Protein AF-A0A6A3V5L3-F1 (afdb_monomer_lite)

Secondary structure (DSSP, 8-state):
-----PPPTT-SEEEETTEEEEE---SSS--SPPTTS-SEEE-GGGHHHHHHTSGGGHHHHHHHHHT-HHHHHHHTS----TT--GGG--HHHHHHHHHHHHHHHHTHHHHHHHHS------S--TT-----TTTTHHHHHHHHHHHHHHHHHHHHHHHHHHHHHTT-------

Structure (mmCIF, N/CA/C/O backbone):
data_AF-A0A6A3V5L3-F1
#
_entry.id   AF-A0A6A3V5L3-F1
#
loop_
_atom_site.group_PDB
_atom_site.id
_atom_site.type_symbol
_atom_site.label_atom_id
_atom_site.label_alt_id
_atom_site.label_comp_id
_atom_site.label_asym_id
_atom_site.label_entity_id
_atom_site.label_seq_id
_atom_site.pdbx_PDB_ins_code
_atom_site.Cartn_x
_atom_site.Cartn_y
_atom_site.Cartn_z
_atom_site.occupancy
_atom_site.B_iso_or_equiv
_atom_site.auth_seq_id
_atom_site.auth_comp_id
_atom_site.auth_asym_id
_atom_site.auth_atom_id
_atom_site.pdbx_PDB_model_num
ATOM 1 N N . MET A 1 1 ? -11.658 -12.496 -10.295 1.00 31.16 1 MET A N 1
ATOM 2 C CA . MET A 1 1 ? -11.362 -12.954 -8.923 1.00 31.16 1 MET A CA 1
ATOM 3 C C . MET A 1 1 ? -9.949 -13.520 -8.962 1.00 31.16 1 MET A C 1
ATOM 5 O O . MET A 1 1 ? -9.719 -14.420 -9.756 1.00 31.16 1 MET A O 1
ATOM 9 N N . ALA A 1 2 ? -8.975 -12.911 -8.279 1.00 36.94 2 ALA A N 1
ATOM 10 C CA . ALA A 1 2 ? -7.602 -13.419 -8.297 1.00 36.94 2 ALA A CA 1
ATOM 11 C C . ALA A 1 2 ? -7.539 -14.647 -7.383 1.00 36.94 2 ALA A C 1
ATOM 13 O O . ALA A 1 2 ? -7.829 -14.531 -6.194 1.00 36.94 2 ALA A O 1
ATOM 14 N N . MET A 1 3 ? -7.226 -15.815 -7.943 1.00 34.81 3 MET A N 1
ATOM 15 C CA . MET A 1 3 ? -7.007 -17.029 -7.164 1.00 34.81 3 MET A CA 1
ATOM 16 C C . MET A 1 3 ? -5.727 -16.823 -6.350 1.00 34.81 3 MET A C 1
ATOM 18 O O . MET A 1 3 ? -4.632 -16.702 -6.901 1.00 34.81 3 MET A O 1
ATOM 22 N N . ILE A 1 4 ? -5.873 -16.675 -5.038 1.00 49.72 4 ILE A N 1
ATOM 23 C CA . ILE A 1 4 ? -4.734 -16.702 -4.128 1.00 49.72 4 ILE A CA 1
ATOM 24 C C . ILE A 1 4 ? -4.364 -18.180 -4.025 1.00 49.72 4 ILE A C 1
ATOM 26 O O . ILE A 1 4 ? -5.169 -18.973 -3.554 1.00 49.72 4 ILE A O 1
ATOM 30 N N . GLU A 1 5 ? -3.200 -18.566 -4.546 1.00 53.75 5 GLU A N 1
ATOM 31 C CA . GLU A 1 5 ? -2.620 -19.888 -4.288 1.00 53.75 5 GLU A CA 1
ATOM 32 C C . GLU A 1 5 ? -2.421 -20.012 -2.770 1.00 53.75 5 GLU A C 1
ATOM 34 O O . GLU A 1 5 ? -1.552 -19.339 -2.208 1.00 53.75 5 GLU A O 1
ATOM 39 N N . VAL A 1 6 ? -3.286 -20.788 -2.112 1.00 59.16 6 VAL A N 1
ATOM 40 C CA . VAL A 1 6 ? -3.225 -21.057 -0.672 1.00 59.16 6 VAL A CA 1
ATOM 41 C C . VAL A 1 6 ? -2.472 -22.375 -0.485 1.00 59.16 6 VAL A C 1
ATOM 43 O O . VAL A 1 6 ? -2.816 -23.358 -1.141 1.00 59.16 6 VAL A O 1
ATOM 46 N N . PRO A 1 7 ? -1.433 -22.405 0.352 1.00 65.38 7 PRO A N 1
ATOM 47 C CA . PRO A 1 7 ? -0.681 -23.617 0.631 1.00 65.38 7 PRO A CA 1
ATOM 48 C C . PRO A 1 7 ? -1.437 -24.537 1.575 1.00 65.38 7 PRO A C 1
ATOM 50 O O . PRO A 1 7 ? -2.352 -24.109 2.281 1.00 65.38 7 PRO A O 1
ATOM 53 N N . ASP A 1 8 ? -0.955 -25.767 1.697 1.00 73.06 8 ASP A N 1
ATOM 54 C CA . ASP A 1 8 ? -1.357 -26.597 2.822 1.00 73.06 8 ASP A CA 1
ATOM 55 C C . ASP A 1 8 ? -0.898 -25.973 4.160 1.00 73.06 8 ASP A C 1
ATOM 57 O O . ASP A 1 8 ? 0.165 -25.339 4.212 1.00 73.06 8 ASP A O 1
ATOM 61 N N . PRO A 1 9 ? -1.639 -26.193 5.266 1.00 64.44 9 PRO A N 1
ATOM 62 C CA . PRO A 1 9 ? -1.392 -25.566 6.574 1.00 64.44 9 PRO A CA 1
ATOM 63 C C . PRO A 1 9 ? 0.009 -25.743 7.196 1.00 64.44 9 PRO A C 1
ATOM 65 O O . PRO A 1 9 ? 0.308 -25.094 8.191 1.00 64.44 9 PRO A O 1
ATOM 68 N N . ASN A 1 10 ? 0.883 -26.580 6.625 1.00 73.31 10 ASN A N 1
ATOM 69 C CA . ASN A 1 10 ? 2.204 -26.923 7.173 1.00 73.31 10 ASN A CA 1
ATOM 70 C C . ASN A 1 10 ? 3.384 -26.546 6.256 1.00 73.31 10 ASN A C 1
ATOM 72 O O . ASN A 1 10 ? 4.522 -26.955 6.500 1.00 73.31 10 ASN A O 1
ATOM 76 N N . ILE A 1 11 ? 3.144 -25.803 5.174 1.00 73.00 11 ILE A N 1
ATOM 77 C CA . ILE A 1 11 ? 4.197 -25.478 4.207 1.00 73.00 11 ILE A CA 1
ATOM 78 C C . ILE A 1 11 ? 4.963 -24.233 4.645 1.00 73.00 11 ILE A C 1
ATOM 80 O O . ILE A 1 11 ? 4.533 -23.115 4.417 1.00 73.00 11 ILE A O 1
ATOM 84 N N . LEU A 1 12 ? 6.170 -24.406 5.184 1.00 75.19 12 LEU A N 1
ATOM 85 C CA . LEU A 1 12 ? 7.009 -23.280 5.621 1.00 75.19 12 LEU A CA 1
ATOM 86 C C . LEU A 1 12 ? 7.449 -22.345 4.483 1.00 75.19 12 LEU A C 1
ATOM 88 O O . LEU A 1 12 ? 7.750 -21.178 4.727 1.00 75.19 12 LEU A O 1
ATOM 92 N N . SER A 1 13 ? 7.519 -22.834 3.245 1.00 77.56 13 SER A N 1
ATOM 93 C CA . SER A 1 13 ? 7.820 -22.019 2.065 1.00 77.56 13 SER A CA 1
ATOM 94 C C . SER A 1 13 ? 7.422 -22.724 0.771 1.00 77.56 13 SER A C 1
ATOM 96 O O . SER A 1 13 ? 7.612 -23.934 0.668 1.00 77.56 13 SER A O 1
ATOM 98 N N . TRP A 1 14 ? 6.979 -21.981 -0.244 1.00 78.38 14 TRP A N 1
ATOM 99 C CA . TRP A 1 14 ? 6.801 -22.488 -1.613 1.00 78.38 14 TRP A CA 1
ATOM 100 C C . TRP A 1 14 ? 7.094 -21.411 -2.659 1.00 78.38 14 TRP A C 1
ATOM 102 O O . TRP A 1 14 ? 7.232 -20.228 -2.343 1.00 78.38 14 TRP A O 1
ATOM 112 N N . ARG A 1 15 ? 7.186 -21.807 -3.934 1.00 78.00 15 ARG A N 1
ATOM 113 C CA . ARG A 1 15 ? 7.318 -20.863 -5.051 1.00 78.00 15 ARG A CA 1
ATOM 114 C C . ARG A 1 15 ? 5.946 -20.450 -5.577 1.00 78.00 15 ARG A C 1
ATOM 116 O O . ARG A 1 15 ? 5.313 -21.220 -6.287 1.00 78.00 15 ARG A O 1
ATOM 123 N N . ARG A 1 16 ? 5.520 -19.219 -5.286 1.00 73.44 16 ARG A N 1
ATOM 124 C CA . ARG A 1 16 ? 4.310 -18.609 -5.859 1.00 73.44 16 ARG A CA 1
ATOM 125 C C . ARG A 1 16 ? 4.677 -17.853 -7.127 1.00 73.44 16 ARG A C 1
ATOM 127 O O . ARG A 1 16 ? 5.487 -16.927 -7.076 1.00 73.44 16 ARG A O 1
ATOM 134 N N . HIS A 1 17 ? 4.129 -18.252 -8.275 1.00 72.31 17 HIS A N 1
ATOM 135 C CA . HIS A 1 17 ? 4.540 -17.730 -9.590 1.00 72.31 17 HIS A CA 1
ATOM 136 C C . HIS A 1 17 ? 6.070 -17.678 -9.762 1.00 72.31 17 HIS A C 1
ATOM 138 O O . HIS A 1 17 ? 6.608 -16.672 -10.220 1.00 72.31 17 HIS A O 1
ATOM 144 N N . GLY A 1 18 ? 6.792 -18.711 -9.322 1.00 75.94 18 GLY A N 1
ATOM 145 C CA . GLY A 1 18 ? 8.256 -18.777 -9.400 1.00 75.94 18 GLY A CA 1
ATOM 146 C C . GLY A 1 18 ? 9.027 -17.983 -8.336 1.00 75.94 18 GLY A C 1
ATOM 147 O O . GLY A 1 18 ? 10.245 -18.100 -8.303 1.00 75.94 18 GLY A O 1
ATOM 148 N N . ILE A 1 19 ? 8.362 -17.235 -7.448 1.00 79.56 19 ILE A N 1
ATOM 149 C CA . ILE A 1 19 ? 8.989 -16.484 -6.347 1.00 79.56 19 ILE A CA 1
ATOM 150 C C . ILE A 1 19 ? 8.926 -17.304 -5.066 1.00 79.56 19 ILE A C 1
ATOM 152 O O . ILE A 1 19 ? 7.832 -17.624 -4.594 1.00 79.56 19 ILE A O 1
ATOM 156 N N . LEU A 1 20 ? 10.084 -17.637 -4.491 1.00 81.25 20 LEU A N 1
ATOM 157 C CA . LEU A 1 20 ? 10.113 -18.334 -3.206 1.00 81.25 20 LEU A CA 1
ATOM 158 C C . LEU A 1 20 ? 9.557 -17.414 -2.105 1.00 81.25 20 LEU A C 1
ATOM 160 O O . LEU A 1 20 ? 10.096 -16.348 -1.808 1.00 81.25 20 LEU A O 1
ATOM 164 N N . THR A 1 21 ? 8.438 -17.835 -1.530 1.00 79.38 21 THR A N 1
ATOM 165 C CA . THR A 1 21 ? 7.696 -17.155 -0.470 1.00 79.38 21 THR A CA 1
ATOM 166 C C . THR A 1 21 ? 7.786 -18.018 0.783 1.00 79.38 21 THR A C 1
ATOM 168 O O . THR A 1 21 ? 7.722 -19.242 0.685 1.00 79.38 21 THR A O 1
ATOM 171 N N . GLN A 1 22 ? 7.981 -17.408 1.947 1.00 79.06 22 GLN A N 1
ATOM 172 C CA . GLN A 1 22 ? 8.194 -18.110 3.209 1.00 79.06 22 GLN A CA 1
ATOM 173 C C . GLN A 1 22 ? 7.199 -17.637 4.265 1.00 79.06 22 GLN A C 1
ATOM 175 O O . GLN A 1 22 ? 6.842 -16.458 4.302 1.00 79.06 22 GLN A O 1
ATOM 180 N N . TYR A 1 23 ? 6.763 -18.570 5.109 1.00 74.25 23 TYR A N 1
ATOM 181 C CA . TYR A 1 23 ? 5.935 -18.298 6.275 1.00 74.25 23 TYR A CA 1
ATOM 182 C C . TYR A 1 23 ? 6.673 -17.318 7.188 1.00 74.25 23 TYR A C 1
ATOM 184 O O . TYR A 1 23 ? 7.878 -17.466 7.410 1.00 74.25 23 TYR A O 1
ATOM 192 N N . THR A 1 24 ? 5.980 -16.299 7.695 1.00 65.94 24 THR A N 1
ATOM 193 C CA . THR A 1 24 ? 6.616 -15.188 8.420 1.00 65.94 24 THR A CA 1
ATOM 194 C C . THR A 1 24 ? 6.248 -15.123 9.909 1.00 65.94 24 THR A C 1
ATOM 196 O O . THR A 1 24 ? 5.778 -14.085 10.363 1.00 65.94 24 THR A O 1
ATOM 199 N N . PRO A 1 25 ? 6.540 -16.142 10.734 1.00 61.19 25 PRO A N 1
ATOM 200 C CA . PRO A 1 25 ? 6.777 -15.935 12.149 1.00 61.19 25 PRO A CA 1
ATOM 201 C C . PRO A 1 25 ? 8.283 -15.709 12.319 1.00 61.19 25 PRO A C 1
ATOM 203 O O . PRO A 1 25 ? 9.103 -16.628 12.223 1.00 61.19 25 PRO A O 1
ATOM 206 N N . ARG A 1 26 ? 8.701 -14.460 12.538 1.00 49.88 26 ARG A N 1
ATOM 207 C CA . ARG A 1 26 ? 10.055 -14.239 13.063 1.00 49.88 26 ARG A CA 1
ATOM 208 C C . ARG A 1 26 ? 10.093 -14.827 14.476 1.00 49.88 26 ARG A C 1
ATOM 210 O O . ARG A 1 26 ? 9.187 -14.574 15.256 1.00 49.88 26 ARG A O 1
ATOM 217 N N . LYS A 1 27 ? 11.142 -15.602 14.779 1.00 44.59 27 LYS A N 1
ATOM 218 C CA . LYS A 1 27 ? 11.484 -16.084 16.129 1.00 44.59 27 LYS A CA 1
ATOM 219 C C . LYS A 1 27 ? 11.139 -15.037 17.205 1.00 44.59 27 LYS A C 1
ATOM 221 O O . LYS A 1 27 ? 11.682 -13.935 17.144 1.00 44.59 27 LYS A O 1
ATOM 226 N N . GLY A 1 28 ? 10.329 -15.443 18.183 1.00 44.03 28 GLY A N 1
ATOM 227 C CA . GLY A 1 28 ? 9.947 -14.667 19.367 1.00 44.03 28 GLY A CA 1
ATOM 228 C C . GLY A 1 28 ? 8.441 -14.402 19.419 1.00 44.03 28 GLY A C 1
ATOM 229 O O . GLY A 1 28 ? 7.976 -13.517 18.716 1.00 44.03 28 GLY A O 1
ATOM 230 N N . ASP A 1 29 ? 7.719 -15.206 20.206 1.00 41.72 29 ASP A N 1
ATOM 231 C CA . ASP A 1 29 ? 6.408 -15.015 20.870 1.00 41.72 29 ASP A CA 1
ATOM 232 C C . ASP A 1 29 ? 5.260 -14.241 20.184 1.00 41.72 29 ASP A C 1
ATOM 234 O O . ASP A 1 29 ? 4.265 -13.900 20.822 1.00 41.72 29 ASP A O 1
ATOM 238 N N . HIS A 1 30 ? 5.311 -13.990 18.880 1.00 44.78 30 HIS A N 1
ATOM 239 C CA . HIS A 1 30 ? 4.182 -13.445 18.131 1.00 44.78 30 HIS A CA 1
ATOM 240 C C . HIS A 1 30 ? 3.300 -14.590 17.618 1.00 44.78 30 HIS A C 1
ATOM 242 O O . HIS A 1 30 ? 3.266 -14.876 16.424 1.00 44.78 30 HIS A O 1
ATOM 248 N N . GLU A 1 31 ? 2.606 -15.268 18.536 1.00 41.44 31 GLU A N 1
ATOM 249 C CA . GLU A 1 31 ? 1.668 -16.362 18.219 1.00 41.44 31 GLU A CA 1
ATOM 250 C C . GLU A 1 31 ? 0.384 -15.888 17.520 1.00 41.44 31 GLU A C 1
ATOM 252 O O . GLU A 1 31 ? -0.374 -16.709 17.011 1.00 41.44 31 GLU A O 1
ATOM 257 N N . TYR A 1 32 ? 0.146 -14.575 17.428 1.00 40.91 32 TYR A N 1
ATOM 258 C CA . TYR A 1 32 ? -1.075 -14.042 16.830 1.00 40.91 32 TYR A CA 1
ATOM 259 C C . TYR A 1 32 ? -0.780 -12.986 15.765 1.00 40.91 32 TYR A C 1
ATOM 261 O O . TYR A 1 32 ? -0.187 -11.934 16.012 1.00 40.91 32 TYR A O 1
ATOM 269 N N . GLN A 1 33 ? -1.223 -13.308 14.553 1.00 46.53 33 GLN A N 1
ATOM 270 C CA . GLN A 1 33 ? -1.239 -12.463 13.368 1.00 46.53 33 GLN A CA 1
ATOM 271 C C . GLN A 1 33 ? -2.068 -11.190 13.612 1.00 46.53 33 GLN A C 1
ATOM 273 O O . GLN A 1 33 ? -3.127 -11.232 14.238 1.00 46.53 33 GLN A O 1
ATOM 278 N N . THR A 1 34 ? -1.641 -10.056 13.049 1.00 37.25 34 THR A N 1
ATOM 279 C CA . THR A 1 34 ? -2.537 -8.902 12.869 1.00 37.25 34 THR A CA 1
ATOM 280 C C . THR A 1 34 ? -3.542 -9.242 11.760 1.00 37.25 34 THR A C 1
ATOM 282 O O . THR A 1 34 ? -3.105 -9.465 10.626 1.00 37.25 34 THR A O 1
ATOM 285 N N . PRO A 1 35 ? -4.862 -9.288 12.029 1.00 33.47 35 PRO A N 1
ATOM 286 C CA . PRO A 1 35 ? -5.855 -9.634 11.016 1.00 33.47 35 PRO A CA 1
ATOM 287 C C . PRO A 1 35 ? -5.698 -8.775 9.751 1.00 33.47 35 PRO A C 1
ATOM 289 O O . PRO A 1 35 ? -5.707 -7.547 9.825 1.00 33.47 35 PRO A O 1
ATOM 292 N N . GLY A 1 36 ? -5.544 -9.421 8.588 1.00 38.31 36 GLY A N 1
ATOM 293 C CA . GLY A 1 36 ? -5.458 -8.749 7.282 1.00 38.31 36 GLY A CA 1
ATOM 294 C C . GLY A 1 36 ? -4.071 -8.682 6.626 1.00 38.31 36 GLY A C 1
ATOM 295 O O . GLY A 1 36 ? -3.973 -8.167 5.513 1.00 38.31 36 GLY A O 1
ATOM 296 N N . PHE A 1 37 ? -3.018 -9.225 7.247 1.00 47.53 37 PHE A N 1
ATOM 297 C CA . PHE A 1 37 ? -1.693 -9.381 6.623 1.00 47.53 37 PHE A CA 1
ATOM 298 C C . PHE A 1 37 ? -1.431 -10.855 6.250 1.00 47.53 37 PHE A C 1
ATOM 300 O O . PHE A 1 37 ? -1.669 -11.714 7.082 1.00 47.53 37 PHE A O 1
ATOM 307 N N . PRO A 1 38 ? -0.955 -11.191 5.039 1.00 61.53 38 PRO A N 1
ATOM 308 C CA . PRO A 1 38 ? -0.658 -12.551 4.621 1.00 61.53 38 PRO A CA 1
ATOM 309 C C . PRO A 1 38 ? 0.454 -13.164 5.472 1.00 61.53 38 PRO A C 1
ATOM 311 O O . PRO A 1 38 ? 1.499 -12.560 5.708 1.00 61.53 38 PRO A O 1
ATOM 314 N N . ASP A 1 39 ? 0.231 -14.422 5.822 1.00 66.69 39 ASP A N 1
ATOM 315 C CA . ASP A 1 39 ? 1.114 -15.323 6.566 1.00 66.69 39 ASP A CA 1
ATOM 316 C C . ASP A 1 39 ? 2.485 -15.554 5.906 1.00 66.69 39 ASP A C 1
ATOM 318 O O . ASP A 1 39 ? 3.417 -16.079 6.517 1.00 66.69 39 ASP A O 1
ATOM 322 N N . TYR A 1 40 ? 2.629 -15.149 4.646 1.00 72.94 40 TYR A N 1
ATOM 323 C CA . TYR A 1 40 ? 3.763 -15.452 3.792 1.00 72.94 40 TYR A CA 1
ATOM 324 C C . TYR A 1 40 ? 4.309 -14.187 3.133 1.00 72.94 40 TYR A C 1
ATOM 326 O O . TYR A 1 40 ? 3.560 -13.399 2.553 1.00 72.94 40 TYR A O 1
ATOM 334 N N . SER A 1 41 ? 5.632 -14.025 3.163 1.00 75.25 41 SER A N 1
ATOM 335 C CA . SER A 1 41 ? 6.337 -12.933 2.491 1.00 75.25 41 SER A CA 1
ATOM 336 C C . SER A 1 41 ? 7.399 -13.471 1.524 1.00 75.25 41 SER A C 1
ATOM 338 O O . SER A 1 41 ? 7.989 -14.530 1.770 1.00 75.25 41 SER A O 1
ATOM 340 N N . PRO A 1 42 ? 7.648 -12.796 0.383 1.00 77.81 42 PRO A N 1
ATOM 341 C CA . PRO A 1 42 ? 8.742 -13.166 -0.510 1.00 77.81 42 PRO A CA 1
ATOM 342 C C . PRO A 1 42 ? 10.074 -13.184 0.241 1.00 77.81 42 PRO A C 1
ATOM 344 O O . PRO A 1 42 ? 10.379 -12.244 0.981 1.00 77.81 42 PRO A O 1
ATOM 347 N N . GLN A 1 43 ? 10.895 -14.216 0.029 1.00 80.00 43 GLN A N 1
ATOM 348 C CA . GLN A 1 43 ? 12.233 -14.232 0.614 1.00 80.00 43 GLN A CA 1
ATOM 349 C C . GLN A 1 43 ? 13.050 -13.044 0.101 1.00 80.00 43 GLN A C 1
ATOM 351 O O . GLN A 1 43 ? 12.966 -12.659 -1.067 1.00 80.00 43 GLN A O 1
ATOM 356 N N . LYS A 1 44 ? 13.890 -12.472 0.972 1.00 79.44 44 LYS A N 1
ATOM 357 C CA . LYS A 1 44 ? 14.682 -11.272 0.653 1.00 79.44 44 LYS A CA 1
ATOM 358 C C . LYS A 1 44 ? 15.537 -11.443 -0.610 1.00 79.44 44 LYS A C 1
ATOM 360 O O . LYS A 1 44 ? 15.679 -10.501 -1.383 1.00 79.44 44 LYS A O 1
ATOM 365 N N . THR A 1 45 ? 16.077 -12.640 -0.827 1.00 81.81 45 THR A N 1
ATOM 366 C CA . THR A 1 45 ? 16.879 -13.014 -2.005 1.00 81.81 45 THR A CA 1
ATOM 367 C C . THR A 1 45 ? 16.079 -13.026 -3.309 1.00 81.81 45 THR A C 1
ATOM 369 O O . THR A 1 45 ? 16.656 -12.871 -4.382 1.00 81.81 45 THR A O 1
ATOM 372 N N . GLU A 1 46 ? 14.757 -13.162 -3.237 1.00 82.88 46 GLU A N 1
ATOM 373 C CA . GLU A 1 46 ? 13.872 -13.262 -4.398 1.00 82.88 46 GLU A CA 1
ATOM 374 C C . GLU A 1 46 ? 13.255 -11.912 -4.792 1.00 82.88 46 GLU A C 1
ATOM 376 O O . GLU A 1 46 ? 12.662 -11.792 -5.865 1.00 82.88 46 GLU A O 1
ATOM 381 N N . ILE A 1 47 ? 13.426 -10.867 -3.969 1.00 80.44 47 ILE A N 1
ATOM 382 C CA . ILE A 1 47 ? 12.915 -9.511 -4.244 1.00 80.44 47 ILE A CA 1
ATOM 383 C C . ILE A 1 47 ? 13.433 -8.982 -5.590 1.00 80.44 47 ILE A C 1
ATOM 385 O O . ILE A 1 47 ? 12.700 -8.282 -6.286 1.00 80.44 47 ILE A O 1
ATOM 389 N N . ARG A 1 48 ? 14.653 -9.357 -6.001 1.00 82.00 48 ARG A N 1
ATOM 390 C CA . ARG A 1 48 ? 15.207 -8.993 -7.318 1.00 82.00 48 ARG A CA 1
ATOM 391 C C . ARG A 1 48 ? 14.352 -9.507 -8.481 1.00 82.00 48 ARG A C 1
AT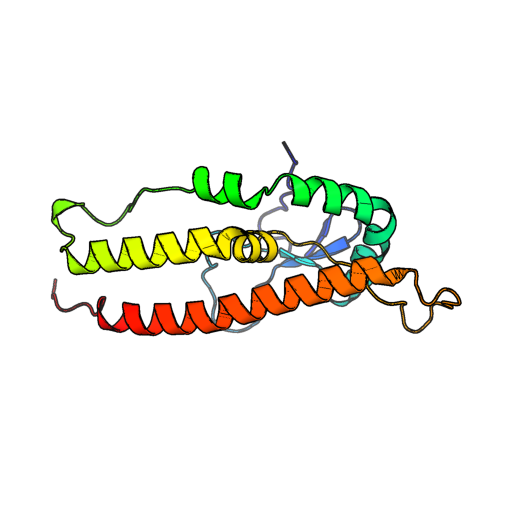OM 393 O O . ARG A 1 48 ? 14.038 -8.754 -9.394 1.00 82.00 48 ARG A O 1
ATOM 400 N N . TYR A 1 49 ? 13.857 -10.741 -8.396 1.00 82.50 49 TYR A N 1
ATOM 401 C CA . TYR A 1 49 ? 13.009 -11.331 -9.435 1.00 82.50 49 TYR A CA 1
ATOM 402 C C . TYR A 1 49 ? 11.618 -10.695 -9.469 1.00 82.50 49 TYR A C 1
ATOM 404 O O . TYR A 1 49 ? 10.997 -10.619 -10.527 1.00 82.50 49 TYR A O 1
ATOM 412 N N . LEU A 1 50 ? 11.122 -10.208 -8.326 1.00 80.12 50 LEU A N 1
ATOM 413 C CA . LEU A 1 50 ? 9.913 -9.384 -8.281 1.00 80.12 50 LEU A CA 1
ATOM 414 C C . LEU A 1 50 ? 10.145 -8.012 -8.917 1.00 80.12 50 LEU A C 1
ATOM 416 O O . LEU A 1 50 ? 9.307 -7.558 -9.689 1.00 80.12 50 LEU A O 1
ATOM 420 N N . ALA A 1 51 ? 11.284 -7.374 -8.636 1.00 83.94 51 ALA A N 1
ATOM 421 C CA . ALA A 1 51 ? 11.649 -6.100 -9.244 1.00 83.94 51 ALA A CA 1
ATOM 422 C C . ALA A 1 51 ? 11.768 -6.223 -10.773 1.00 83.94 51 ALA A C 1
ATOM 424 O O . ALA A 1 51 ? 11.245 -5.385 -11.494 1.00 83.94 51 ALA A O 1
ATOM 425 N N . GLN A 1 52 ? 12.353 -7.299 -11.301 1.00 83.69 52 GLN A N 1
ATOM 426 C CA . GLN A 1 52 ? 12.450 -7.523 -12.753 1.00 83.69 52 GLN A CA 1
ATOM 427 C C . GLN A 1 52 ? 11.083 -7.603 -13.457 1.00 83.69 52 GLN A C 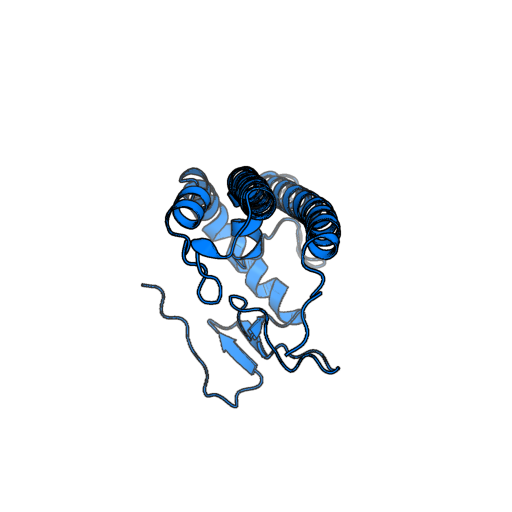1
ATOM 429 O O . GLN A 1 52 ? 10.973 -7.259 -14.631 1.00 83.69 52 GLN A O 1
ATOM 434 N N . ARG A 1 53 ? 10.014 -7.981 -12.741 1.00 85.56 53 ARG A N 1
ATOM 435 C CA . ARG A 1 53 ? 8.642 -7.976 -13.280 1.00 85.56 53 ARG A CA 1
ATOM 436 C C . ARG A 1 53 ? 8.036 -6.582 -13.364 1.00 85.56 53 ARG A C 1
ATOM 438 O O . ARG A 1 53 ? 6.959 -6.445 -13.919 1.00 85.56 53 ARG A O 1
ATOM 445 N N . TRP A 1 54 ? 8.667 -5.558 -12.802 1.00 88.25 54 TRP A N 1
ATOM 446 C CA . TRP A 1 54 ? 8.095 -4.218 -12.736 1.00 88.25 54 TRP A CA 1
ATOM 447 C C . TRP A 1 54 ? 7.990 -3.543 -14.106 1.00 88.25 54 TRP A C 1
ATOM 449 O O . TRP A 1 54 ? 6.921 -3.046 -14.449 1.00 88.25 54 TRP A O 1
ATOM 459 N N . THR A 1 55 ? 9.073 -3.536 -14.892 1.00 86.31 55 THR A N 1
ATOM 460 C CA . THR A 1 55 ? 9.185 -2.707 -16.106 1.00 86.31 55 THR A CA 1
ATOM 461 C C . THR A 1 55 ? 8.037 -2.922 -17.104 1.00 86.31 55 THR A C 1
ATOM 463 O O . THR A 1 55 ? 7.442 -1.930 -17.520 1.00 86.31 55 THR A O 1
ATOM 466 N N . PRO A 1 56 ? 7.610 -4.161 -17.429 1.00 88.44 56 PRO A N 1
ATOM 467 C CA . PRO A 1 56 ? 6.467 -4.368 -18.326 1.00 88.44 56 PRO A CA 1
ATOM 468 C C . PRO A 1 56 ? 5.115 -3.903 -17.754 1.00 88.44 56 PRO A C 1
ATOM 470 O O . PRO A 1 56 ? 4.153 -3.730 -18.499 1.00 88.44 56 PRO A O 1
ATOM 473 N N . PHE A 1 57 ? 5.011 -3.717 -16.434 1.00 88.50 57 PHE A N 1
ATOM 474 C CA . PHE A 1 57 ? 3.765 -3.406 -15.730 1.00 88.50 57 PHE A CA 1
ATOM 475 C C . PHE A 1 57 ? 3.686 -1.968 -15.198 1.00 88.50 57 PHE A C 1
ATOM 477 O O . PHE A 1 57 ? 2.610 -1.577 -14.739 1.00 88.50 57 PHE A O 1
ATOM 484 N N . GLU A 1 58 ? 4.756 -1.168 -15.288 1.00 90.44 58 GLU A N 1
ATOM 485 C CA . GLU A 1 58 ? 4.794 0.211 -14.774 1.00 90.44 58 GLU A CA 1
ATOM 486 C C . GLU A 1 58 ? 3.611 1.046 -15.292 1.00 90.44 58 GLU A C 1
ATOM 488 O O . GLU A 1 58 ? 2.842 1.599 -14.501 1.00 90.44 58 GLU A O 1
ATOM 493 N N . GLY A 1 59 ? 3.398 1.073 -16.612 1.00 90.88 59 GLY A N 1
ATOM 494 C CA . GLY A 1 59 ? 2.301 1.833 -17.222 1.00 90.88 59 GLY A CA 1
ATOM 495 C C . GLY A 1 59 ? 0.916 1.363 -16.763 1.00 90.88 59 GLY A C 1
ATOM 496 O O . GLY A 1 59 ? 0.054 2.177 -16.424 1.00 90.88 59 GLY A O 1
ATOM 497 N N . THR A 1 60 ? 0.715 0.045 -16.666 1.00 91.25 60 THR A N 1
ATOM 498 C CA . THR A 1 60 ? -0.545 -0.544 -16.177 1.00 91.25 60 THR A CA 1
ATOM 499 C C . THR A 1 60 ? -0.800 -0.171 -14.718 1.00 91.25 60 THR A C 1
ATOM 501 O O . THR A 1 60 ? -1.928 0.158 -14.347 1.00 91.25 60 THR A O 1
ATOM 504 N N . TYR A 1 61 ? 0.243 -0.171 -13.887 1.00 89.12 61 TYR A N 1
ATOM 505 C CA . TYR A 1 61 ? 0.146 0.219 -12.487 1.00 89.12 61 TYR A CA 1
ATOM 506 C C . TYR A 1 61 ? -0.189 1.708 -12.325 1.00 89.12 61 TYR A C 1
ATOM 508 O O . TYR A 1 61 ? -1.071 2.056 -11.536 1.00 89.12 61 TYR A O 1
ATOM 516 N N . ILE A 1 62 ? 0.442 2.590 -13.106 1.00 91.25 62 ILE A N 1
ATOM 517 C CA . ILE A 1 62 ? 0.130 4.028 -13.117 1.00 91.25 62 ILE A CA 1
ATOM 518 C C . ILE A 1 62 ? -1.336 4.255 -13.512 1.00 91.25 62 ILE A C 1
ATOM 520 O O . ILE A 1 62 ? -2.067 4.952 -12.802 1.00 91.25 62 ILE A O 1
ATOM 524 N N . ALA A 1 63 ? -1.795 3.614 -14.591 1.00 93.56 63 ALA A N 1
ATOM 525 C CA . ALA A 1 63 ? -3.184 3.701 -15.041 1.00 93.56 63 ALA A CA 1
ATOM 526 C C . ALA A 1 63 ? -4.170 3.156 -13.994 1.00 93.56 63 ALA A C 1
ATOM 528 O O . ALA A 1 63 ? -5.262 3.698 -13.807 1.00 93.56 63 ALA A O 1
ATOM 529 N N . PHE A 1 64 ? -3.792 2.101 -13.273 1.00 90.69 64 PHE A N 1
ATOM 530 C CA . PHE A 1 64 ? -4.594 1.553 -12.188 1.00 90.69 64 PHE A CA 1
ATOM 531 C C . PHE A 1 64 ? -4.678 2.507 -10.988 1.00 90.69 64 PHE A C 1
ATOM 533 O O . PHE A 1 64 ? -5.782 2.771 -10.507 1.00 90.69 64 PHE A O 1
ATOM 540 N N . ARG A 1 65 ? -3.561 3.105 -10.551 1.00 91.25 65 ARG A N 1
ATOM 541 C CA . ARG A 1 65 ? -3.558 4.125 -9.484 1.00 91.25 65 ARG A CA 1
ATOM 542 C C . ARG A 1 65 ? -4.386 5.349 -9.836 1.00 91.25 65 ARG A C 1
ATOM 544 O O . ARG A 1 65 ? -5.045 5.896 -8.956 1.00 91.25 65 ARG A O 1
ATOM 551 N N . ALA A 1 66 ? -4.406 5.761 -11.103 1.00 94.50 66 ALA A N 1
ATOM 552 C CA . ALA A 1 66 ? -5.221 6.890 -11.550 1.00 94.50 66 ALA A CA 1
ATOM 553 C C . ALA A 1 66 ? -6.725 6.690 -11.262 1.00 94.50 66 ALA A C 1
ATOM 555 O O . ALA A 1 66 ? -7.444 7.666 -11.043 1.00 94.50 66 ALA A O 1
ATOM 556 N N . LYS A 1 67 ? -7.192 5.435 -11.153 1.00 95.50 67 LYS A N 1
ATOM 557 C CA . LYS A 1 67 ? -8.566 5.086 -10.741 1.00 95.50 67 LYS A CA 1
ATOM 558 C C . LYS A 1 67 ? -8.826 5.270 -9.239 1.00 95.50 67 LYS A C 1
ATOM 560 O O . LYS A 1 67 ? -9.961 5.118 -8.797 1.00 95.50 67 LYS A O 1
ATOM 565 N N . LYS A 1 68 ? -7.798 5.607 -8.455 1.00 94.94 68 LYS A N 1
ATOM 566 C CA . LYS A 1 68 ? -7.838 5.831 -7.001 1.00 94.94 68 LYS A CA 1
ATOM 567 C C . LYS A 1 68 ? -8.461 4.647 -6.241 1.00 94.94 68 LYS A C 1
ATOM 569 O O . LYS A 1 68 ? -9.435 4.849 -5.509 1.00 94.94 68 LYS A O 1
ATOM 574 N N . PRO A 1 69 ? -7.927 3.415 -6.390 1.00 91.75 69 PRO A N 1
ATOM 575 C CA . PRO A 1 69 ? -8.508 2.196 -5.808 1.00 91.75 69 PRO A CA 1
ATOM 576 C C . PRO A 1 69 ? -8.698 2.272 -4.286 1.00 91.75 69 PRO A C 1
ATOM 578 O O . PRO A 1 69 ? -9.648 1.701 -3.751 1.00 91.75 69 PRO A O 1
ATOM 581 N N . TRP A 1 70 ? -7.867 3.050 -3.593 1.00 93.81 70 TRP A N 1
ATOM 582 C CA . TRP A 1 70 ? -7.997 3.319 -2.161 1.00 93.81 70 TRP A CA 1
ATOM 583 C C . TRP A 1 70 ? -9.323 3.977 -1.764 1.00 93.81 70 TRP A C 1
ATOM 585 O O . TRP A 1 70 ? -9.831 3.715 -0.677 1.00 93.81 70 TRP A O 1
ATOM 595 N N . LYS A 1 71 ? -9.936 4.788 -2.638 1.00 94.94 71 LYS A N 1
ATOM 596 C CA . LYS A 1 71 ? -11.265 5.361 -2.371 1.00 94.94 71 LYS A CA 1
ATOM 597 C C . LYS A 1 71 ? -12.333 4.275 -2.323 1.00 94.94 71 LYS A C 1
ATOM 599 O O . LYS A 1 71 ? -13.218 4.326 -1.472 1.00 94.94 71 LYS A O 1
ATOM 604 N N . THR A 1 72 ? -12.251 3.301 -3.226 1.00 92.69 72 THR A N 1
ATOM 605 C CA . THR A 1 72 ? -13.151 2.143 -3.237 1.00 92.69 72 THR A CA 1
ATOM 606 C C . THR A 1 72 ? -12.909 1.276 -2.008 1.00 92.69 72 THR A C 1
ATOM 608 O O . THR A 1 72 ? -13.861 1.002 -1.286 1.00 92.69 72 THR A O 1
ATOM 611 N N . MET A 1 73 ? -11.647 0.947 -1.702 1.00 91.00 73 MET A N 1
ATOM 612 C CA . MET A 1 73 ? -11.269 0.214 -0.486 1.00 91.00 73 MET A CA 1
ATOM 613 C C . MET A 1 73 ? -11.855 0.866 0.776 1.00 91.00 73 MET A C 1
ATOM 615 O O . MET A 1 73 ? -12.511 0.195 1.567 1.00 91.00 73 MET A O 1
ATOM 619 N N . PHE A 1 74 ? -11.686 2.182 0.942 1.00 91.88 74 PHE A N 1
ATOM 620 C CA . PHE A 1 74 ? -12.197 2.895 2.112 1.00 91.88 74 PHE A CA 1
ATOM 621 C C . PHE A 1 74 ? -13.731 2.903 2.187 1.00 91.88 74 PHE A C 1
ATOM 623 O O . PHE A 1 74 ? -14.299 2.782 3.273 1.00 91.88 74 PHE A O 1
ATOM 630 N N . ARG A 1 75 ? -14.430 3.046 1.053 1.00 93.00 75 ARG A N 1
ATOM 631 C CA . ARG A 1 75 ? -15.905 3.021 1.010 1.00 93.00 75 ARG A CA 1
ATOM 632 C C . ARG A 1 75 ? -16.472 1.642 1.336 1.00 93.00 75 ARG A C 1
ATOM 634 O O . ARG A 1 75 ? -17.492 1.573 2.020 1.00 93.00 75 ARG A O 1
ATOM 641 N N . SER A 1 76 ? -15.804 0.593 0.866 1.00 90.62 76 SER A N 1
ATOM 642 C CA . SER A 1 76 ? -16.186 -0.812 1.035 1.00 90.62 76 SER A CA 1
ATOM 643 C C . SER A 1 76 ? -15.671 -1.445 2.332 1.00 90.62 76 SER A C 1
ATOM 645 O O . SER A 1 76 ? -15.832 -2.647 2.515 1.00 90.62 76 SER A O 1
ATOM 647 N N . ARG A 1 77 ? -15.050 -0.668 3.230 1.00 89.19 77 ARG A N 1
ATOM 648 C CA . ARG A 1 77 ? -14.583 -1.167 4.531 1.00 89.19 77 ARG A CA 1
ATOM 649 C C . ARG A 1 77 ? -15.748 -1.655 5.397 1.00 89.19 77 ARG A C 1
ATOM 651 O O . ARG A 1 77 ? -16.853 -1.116 5.308 1.00 89.19 77 ARG A O 1
ATOM 658 N N . VAL A 1 78 ? -15.464 -2.605 6.285 1.00 87.56 78 VAL A N 1
ATOM 659 C CA . VAL A 1 78 ? -16.383 -3.021 7.354 1.00 87.56 78 VAL A CA 1
ATOM 660 C C . VAL A 1 78 ? -16.601 -1.847 8.313 1.00 87.56 78 VAL A C 1
ATOM 662 O O . VAL A 1 78 ? -15.656 -1.135 8.652 1.00 87.56 78 VAL A O 1
ATOM 665 N N . LYS A 1 79 ? -17.854 -1.614 8.712 1.00 86.19 79 LYS A N 1
ATOM 666 C CA . LYS A 1 79 ? -18.265 -0.489 9.579 1.00 86.19 79 LYS A CA 1
ATOM 667 C C . LYS A 1 79 ? -18.914 -0.963 10.884 1.00 86.19 79 LYS A C 1
ATOM 669 O O . LYS A 1 79 ? -19.573 -0.184 11.561 1.00 86.19 79 LYS A O 1
ATOM 674 N N . GLU A 1 80 ? -18.761 -2.244 11.199 1.00 84.50 80 GLU A N 1
ATOM 675 C CA . GLU A 1 80 ? -19.361 -2.899 12.358 1.00 84.50 80 GLU A CA 1
ATOM 676 C C . GLU A 1 80 ? -18.346 -2.978 13.503 1.00 84.50 80 GLU A C 1
ATOM 678 O O . GLU A 1 80 ? -17.189 -3.344 13.294 1.00 84.50 80 GLU A O 1
ATOM 683 N N . LEU A 1 81 ? -18.787 -2.648 14.719 1.00 82.56 81 LEU A N 1
ATOM 684 C CA . LEU A 1 81 ? -18.015 -2.821 15.950 1.00 82.56 81 LEU A CA 1
ATOM 685 C C . LEU A 1 81 ? -18.506 -4.086 16.667 1.00 82.56 81 LEU A C 1
ATOM 687 O O . LEU A 1 81 ? -19.383 -4.014 17.519 1.00 82.56 81 LEU A O 1
ATOM 691 N N . TYR A 1 82 ? -17.956 -5.253 16.318 1.00 78.75 82 TYR A N 1
ATOM 692 C CA . TYR A 1 82 ? -18.468 -6.560 16.773 1.00 78.75 82 TYR A CA 1
ATOM 693 C C . TYR A 1 82 ? -18.560 -6.737 18.295 1.00 78.75 82 TYR A C 1
ATOM 695 O O . TYR A 1 82 ? -19.459 -7.421 18.777 1.00 78.75 82 TYR A O 1
ATOM 703 N N . PHE A 1 83 ? -17.647 -6.127 19.051 1.00 82.06 83 PHE A N 1
ATOM 704 C CA . PHE A 1 83 ? -17.557 -6.300 20.504 1.00 82.06 83 PHE A CA 1
ATOM 705 C C . PHE A 1 83 ? -18.176 -5.153 21.314 1.00 82.06 83 PHE A C 1
ATOM 707 O O . PHE A 1 83 ? -18.103 -5.180 22.537 1.00 82.06 83 PHE A O 1
ATOM 714 N N . HIS A 1 84 ? -18.784 -4.154 20.665 1.00 82.31 84 HIS A N 1
ATOM 715 C CA . HIS A 1 84 ? -19.285 -2.957 21.344 1.00 82.31 84 HIS A CA 1
ATOM 716 C C . HIS A 1 84 ? -20.742 -2.690 20.972 1.00 82.31 84 HIS A C 1
ATOM 718 O O . HIS A 1 84 ? -21.105 -2.687 19.794 1.00 82.31 84 HIS A O 1
ATOM 724 N N . ARG A 1 85 ? -21.590 -2.413 21.968 1.00 84.81 85 ARG A N 1
ATOM 725 C CA . ARG A 1 85 ? -22.946 -1.917 21.708 1.00 84.81 85 ARG A CA 1
ATOM 726 C C . ARG A 1 85 ? -22.904 -0.403 21.596 1.00 84.81 85 ARG A C 1
ATOM 728 O O . ARG A 1 85 ? -22.267 0.268 22.395 1.00 84.81 85 ARG A O 1
ATOM 735 N N . ARG A 1 86 ? -23.666 0.147 20.649 1.00 82.81 86 ARG A N 1
ATOM 736 C CA . ARG A 1 86 ? -23.776 1.601 20.450 1.00 82.81 86 ARG A CA 1
ATOM 737 C C . ARG A 1 86 ? -24.191 2.358 21.718 1.00 82.81 86 ARG A C 1
ATOM 739 O O . ARG A 1 86 ? -23.732 3.475 21.905 1.00 82.81 86 ARG A O 1
ATOM 746 N N . ALA A 1 87 ? -25.065 1.773 22.538 1.00 86.69 87 ALA A N 1
ATOM 747 C CA . ALA A 1 87 ? -25.569 2.394 23.765 1.00 86.69 87 ALA A CA 1
ATOM 748 C C . ALA A 1 87 ? -24.509 2.516 24.874 1.00 86.69 87 ALA A C 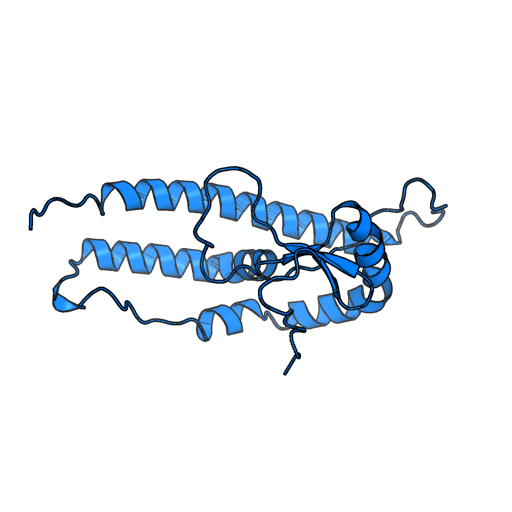1
ATOM 750 O O . ALA A 1 87 ? -24.679 3.336 25.768 1.00 86.69 87 ALA A O 1
ATOM 751 N N . ASP A 1 88 ? -23.432 1.732 24.786 1.00 87.00 88 ASP A N 1
ATOM 752 C CA . ASP A 1 88 ? -22.377 1.672 25.800 1.00 87.00 88 ASP A CA 1
ATOM 753 C C . ASP A 1 88 ? -21.193 2.598 25.448 1.00 87.00 88 ASP A C 1
ATOM 755 O O . ASP A 1 88 ? -20.220 2.664 26.191 1.00 87.00 88 ASP A O 1
ATOM 759 N N . LEU A 1 89 ? -21.254 3.299 24.306 1.00 86.75 89 LEU A N 1
ATOM 760 C CA . LEU A 1 89 ? -20.216 4.224 23.846 1.00 86.75 89 LEU A CA 1
ATOM 761 C C . LEU A 1 89 ? -20.628 5.668 24.141 1.00 86.75 89 LEU A C 1
ATOM 763 O O . LEU A 1 89 ? -21.665 6.130 23.655 1.00 86.75 89 LEU A O 1
ATOM 767 N N . ASP A 1 90 ? -19.799 6.382 24.899 1.00 89.19 90 ASP A N 1
ATOM 768 C CA . ASP A 1 90 ? -19.987 7.806 25.167 1.00 89.19 90 ASP A CA 1
ATOM 769 C C . ASP A 1 90 ? -19.611 8.692 23.963 1.00 89.19 90 ASP A C 1
ATOM 771 O O . ASP A 1 90 ? -19.093 8.233 22.940 1.00 89.19 90 ASP A O 1
ATOM 775 N N . ALA A 1 91 ? -19.924 9.985 24.075 1.00 89.62 91 ALA A N 1
ATOM 776 C CA . ALA A 1 91 ? -19.673 10.962 23.018 1.00 89.62 91 ALA A CA 1
ATOM 777 C C . ALA A 1 91 ? -18.177 11.124 22.697 1.00 89.62 91 ALA A C 1
ATOM 779 O O . ALA A 1 91 ? -17.829 11.316 21.537 1.00 89.62 91 ALA A O 1
ATOM 780 N N . GLU A 1 92 ? -17.297 10.994 23.691 1.00 87.44 92 GLU A N 1
ATOM 781 C CA . GLU A 1 92 ? -15.854 11.148 23.504 1.00 87.44 92 GLU A CA 1
ATOM 782 C C . GLU A 1 92 ? -15.276 10.005 22.658 1.00 87.44 92 GLU A C 1
ATOM 784 O O . GLU A 1 92 ? -14.466 10.233 21.754 1.00 87.44 92 GLU A O 1
ATOM 789 N N . VAL A 1 93 ? -15.752 8.775 22.871 1.00 85.88 93 VAL A N 1
ATOM 790 C CA . VAL A 1 93 ? -15.389 7.630 22.029 1.00 85.88 93 VAL A CA 1
ATOM 791 C C . VAL A 1 93 ? -15.892 7.813 20.595 1.00 85.88 93 VAL A C 1
ATOM 793 O O . VAL A 1 93 ? -15.170 7.476 19.653 1.00 85.88 93 VAL A O 1
ATOM 796 N N . TRP A 1 94 ? -17.095 8.364 20.399 1.00 87.12 94 TRP A N 1
ATOM 797 C CA . TRP A 1 94 ? -17.604 8.677 19.057 1.00 87.12 94 TRP A CA 1
ATOM 798 C C . TRP A 1 94 ? -16.755 9.731 18.347 1.00 87.12 94 TRP A C 1
ATOM 800 O O . TRP A 1 94 ? -16.345 9.495 17.210 1.00 87.12 94 TRP A O 1
ATOM 810 N N . ASP A 1 95 ? -16.417 10.825 19.027 1.00 89.31 95 ASP A N 1
ATOM 811 C CA . ASP A 1 95 ? -15.571 11.884 18.472 1.00 89.31 95 ASP A CA 1
ATOM 812 C C . ASP A 1 95 ? -14.184 11.345 18.089 1.00 89.31 95 ASP A C 1
ATOM 814 O O . ASP A 1 95 ? -13.659 11.645 17.014 1.00 89.31 95 ASP A O 1
ATOM 818 N N . MET A 1 96 ? -13.601 10.476 18.922 1.00 86.25 96 MET A N 1
ATOM 819 C CA . MET A 1 96 ? -12.334 9.810 18.618 1.00 86.25 96 MET A CA 1
ATOM 820 C C . MET A 1 96 ? -12.441 8.890 17.391 1.00 86.25 96 MET A C 1
ATOM 822 O O . MET A 1 96 ? -11.527 8.861 16.559 1.00 86.25 96 MET A O 1
ATOM 826 N N . LEU A 1 97 ? -13.523 8.111 17.274 1.00 87.25 97 LEU A N 1
ATOM 827 C CA . LEU A 1 97 ? -13.751 7.230 16.126 1.00 87.25 97 LEU A CA 1
ATOM 828 C C . LEU A 1 97 ? -13.914 8.029 14.834 1.00 87.25 97 LEU A C 1
ATOM 830 O O . LEU A 1 97 ? -13.353 7.634 13.809 1.00 87.25 97 LEU A O 1
ATOM 834 N N . ASP A 1 98 ? -14.627 9.150 14.881 1.00 89.69 98 ASP A N 1
ATOM 835 C CA . ASP A 1 98 ? -14.760 10.049 13.741 1.00 89.69 98 ASP A CA 1
ATOM 836 C C . ASP A 1 98 ? -13.397 10.647 13.371 1.00 89.69 98 ASP A C 1
ATOM 838 O O . ASP A 1 98 ? -12.972 10.495 12.224 1.00 89.69 98 ASP A O 1
ATOM 842 N N . GLU A 1 99 ? -12.637 11.182 14.336 1.00 89.88 99 GLU A N 1
ATOM 843 C CA . GLU A 1 99 ? -11.283 11.715 14.107 1.00 89.88 99 GLU A CA 1
ATOM 844 C C . GLU A 1 99 ? -10.360 10.662 13.457 1.00 89.88 99 GLU A C 1
ATOM 846 O O . GLU A 1 99 ? -9.598 10.944 12.524 1.00 89.88 99 GLU A O 1
ATOM 851 N N . TYR A 1 100 ? -10.449 9.412 13.920 1.00 87.19 100 TYR A N 1
ATOM 852 C CA . TYR A 1 100 ? -9.712 8.287 13.356 1.00 87.19 100 TYR A CA 1
ATOM 853 C C . TYR A 1 100 ? -10.155 7.961 11.925 1.00 87.19 100 TYR A C 1
ATOM 855 O O . TYR A 1 100 ? -9.316 7.790 11.037 1.00 87.19 100 TYR A O 1
ATOM 863 N N . LEU A 1 101 ? -11.462 7.870 11.673 1.00 90.00 101 LEU A N 1
ATOM 864 C CA . LEU A 1 101 ? -11.999 7.537 10.355 1.00 90.00 101 LEU A CA 1
ATOM 865 C C . LEU A 1 101 ? -11.707 8.625 9.322 1.00 90.00 101 LEU A C 1
ATOM 867 O O . LEU A 1 101 ? -11.433 8.293 8.166 1.00 90.00 101 LEU A O 1
ATOM 871 N N . GLU A 1 102 ? -11.739 9.894 9.719 1.00 92.31 102 GLU A N 1
ATOM 872 C CA . GLU A 1 102 ? -11.325 11.015 8.878 1.00 92.31 102 GLU A CA 1
ATOM 873 C C . GLU A 1 102 ? -9.845 10.928 8.525 1.00 92.31 102 GLU A C 1
ATOM 875 O O . GLU A 1 102 ? -9.481 11.010 7.352 1.00 92.31 102 GLU A O 1
ATOM 880 N N . TYR A 1 103 ? -8.996 10.638 9.507 1.00 89.75 103 TYR A N 1
ATOM 881 C CA . TYR A 1 103 ? -7.580 10.420 9.253 1.00 89.75 103 TYR A CA 1
ATOM 882 C C . TYR A 1 103 ? -7.346 9.245 8.284 1.00 89.75 103 TYR A C 1
ATOM 884 O O . TYR A 1 103 ? -6.620 9.379 7.297 1.00 89.75 103 TYR A O 1
ATOM 892 N N . VAL A 1 104 ? -8.000 8.096 8.489 1.00 89.75 104 VAL A N 1
ATOM 893 C CA . VAL A 1 104 ? -7.874 6.946 7.573 1.00 89.75 104 VAL A CA 1
ATOM 894 C C . VAL A 1 104 ? -8.400 7.280 6.174 1.00 89.75 104 VAL A C 1
ATOM 896 O O . VAL A 1 104 ? -7.804 6.847 5.188 1.00 89.75 104 VAL A O 1
ATOM 899 N N . ARG A 1 105 ? -9.479 8.065 6.057 1.00 92.94 105 ARG A N 1
ATOM 900 C CA . ARG A 1 105 ? -10.017 8.552 4.774 1.00 92.94 105 ARG A CA 1
ATOM 901 C C . ARG A 1 105 ? -8.980 9.385 4.028 1.00 92.94 105 ARG A C 1
ATOM 903 O O . ARG A 1 105 ? -8.732 9.135 2.846 1.00 92.94 105 ARG A O 1
ATOM 910 N N . ASP A 1 106 ? -8.393 10.356 4.715 1.00 93.12 106 ASP A N 1
ATOM 911 C CA . ASP A 1 106 ? -7.490 11.345 4.125 1.00 93.12 106 ASP A CA 1
ATOM 912 C C . ASP A 1 106 ? -6.146 10.711 3.739 1.00 93.12 106 ASP A C 1
ATOM 914 O O . ASP A 1 106 ? -5.525 11.092 2.746 1.00 93.12 106 ASP A O 1
ATOM 918 N N . HIS A 1 107 ? -5.758 9.646 4.444 1.00 92.31 107 HIS A N 1
ATOM 919 C CA . HIS A 1 107 ? -4.545 8.871 4.193 1.00 92.31 107 HIS A CA 1
ATOM 920 C C . HIS A 1 107 ? -4.790 7.512 3.511 1.00 92.31 107 HIS A C 1
ATOM 922 O O . HIS A 1 107 ? -3.882 6.678 3.448 1.00 92.31 107 HIS A O 1
ATOM 928 N N . ALA A 1 108 ? -5.983 7.273 2.954 1.00 92.25 108 ALA A N 1
ATOM 929 C CA . ALA A 1 108 ? -6.384 5.966 2.422 1.00 92.25 108 ALA A CA 1
ATOM 930 C C . ALA A 1 108 ? -5.436 5.422 1.339 1.00 92.25 108 ALA A C 1
ATOM 932 O O . ALA A 1 108 ? -5.266 4.210 1.222 1.00 92.25 108 ALA A O 1
ATOM 933 N N . GLU A 1 109 ? -4.812 6.304 0.551 1.00 92.94 109 GLU A N 1
ATOM 934 C CA . GLU A 1 109 ? -3.819 5.927 -0.462 1.00 92.94 109 GLU A CA 1
ATOM 935 C C . GLU A 1 109 ? -2.611 5.225 0.158 1.00 92.94 109 GLU A C 1
ATOM 937 O O . GLU A 1 109 ? -2.225 4.156 -0.304 1.00 92.94 109 GLU A O 1
ATOM 942 N N . ALA A 1 110 ? -2.059 5.775 1.238 1.00 90.12 110 ALA A N 1
ATOM 943 C CA . ALA A 1 110 ? -0.919 5.187 1.928 1.00 90.12 110 ALA A CA 1
ATOM 944 C C . ALA A 1 110 ? -1.291 3.842 2.567 1.00 90.12 110 ALA A C 1
ATOM 946 O O . ALA A 1 110 ? -0.551 2.874 2.427 1.00 90.12 110 ALA A O 1
ATOM 947 N N . PHE A 1 111 ? -2.464 3.750 3.205 1.00 86.31 111 PHE A N 1
ATOM 948 C CA . PHE A 1 111 ? -2.959 2.483 3.755 1.00 86.31 111 PHE A CA 1
ATOM 949 C C . PHE A 1 111 ? -3.124 1.416 2.672 1.00 86.31 111 PHE A C 1
ATOM 951 O O . PHE A 1 111 ? -2.713 0.272 2.851 1.00 86.31 111 PHE A O 1
ATOM 958 N N . TRP A 1 112 ? -3.676 1.795 1.522 1.00 88.19 112 TRP A N 1
ATOM 959 C CA . TRP A 1 112 ? -3.813 0.894 0.387 1.00 88.19 112 TRP A CA 1
ATOM 960 C C . TRP A 1 112 ? -2.449 0.450 -0.162 1.00 88.19 112 TRP A C 1
ATOM 962 O O . TRP A 1 112 ? -2.265 -0.735 -0.425 1.00 88.19 112 TRP A O 1
ATOM 972 N N . GLU A 1 113 ? -1.480 1.364 -0.286 1.00 85.25 113 GLU A N 1
ATOM 973 C CA . GLU A 1 113 ? -0.113 1.063 -0.736 1.00 85.25 113 GLU A CA 1
ATOM 974 C C . GLU A 1 113 ? 0.658 0.173 0.255 1.00 85.25 113 GLU A C 1
ATOM 976 O O . GLU A 1 113 ? 1.489 -0.625 -0.182 1.00 85.25 113 GLU A O 1
ATOM 981 N N . VAL A 1 114 ? 0.385 0.264 1.562 1.00 77.94 114 VAL A N 1
ATOM 982 C CA . VAL A 1 114 ? 0.944 -0.642 2.584 1.00 77.94 114 VAL A CA 1
ATOM 983 C C . VAL A 1 114 ? 0.364 -2.049 2.444 1.00 77.94 114 VAL A C 1
ATOM 985 O O . VAL A 1 114 ? 1.109 -3.023 2.514 1.00 77.94 114 VAL A O 1
ATOM 988 N N . LEU A 1 115 ? -0.945 -2.164 2.203 1.00 72.50 115 LEU A N 1
ATOM 989 C CA . LEU A 1 115 ? -1.626 -3.453 2.041 1.00 72.50 115 LEU A CA 1
ATOM 990 C C . LEU A 1 115 ? -1.375 -4.103 0.667 1.00 72.50 115 LEU A C 1
ATOM 992 O O . LEU A 1 115 ? -1.497 -5.318 0.522 1.00 72.50 115 LEU A O 1
ATOM 996 N N . HIS A 1 116 ? -1.021 -3.321 -0.357 1.00 71.94 116 HIS A N 1
ATOM 997 C CA . HIS A 1 116 ? -0.654 -3.830 -1.680 1.00 71.94 116 HIS A CA 1
ATOM 998 C C . HIS A 1 116 ? 0.852 -4.109 -1.783 1.00 71.94 116 HIS A C 1
ATOM 1000 O O . HIS A 1 116 ? 1.667 -3.224 -2.071 1.00 71.94 116 HIS A O 1
ATOM 1006 N N . TRP A 1 117 ? 1.231 -5.381 -1.634 1.00 67.44 117 TRP A N 1
ATOM 1007 C CA . TRP A 1 117 ? 2.592 -5.833 -1.932 1.00 67.44 117 TRP A CA 1
ATOM 1008 C C . TRP A 1 117 ? 2.876 -5.812 -3.433 1.00 67.44 117 TRP A C 1
ATOM 1010 O O . TRP A 1 117 ? 2.384 -6.641 -4.195 1.00 67.44 117 TRP A O 1
ATOM 1020 N N . PHE A 1 118 ? 3.747 -4.898 -3.845 1.00 73.88 118 PHE A N 1
ATOM 1021 C CA . PHE A 1 118 ? 4.431 -4.943 -5.131 1.00 73.88 118 PHE A CA 1
ATOM 1022 C C . PHE A 1 118 ? 5.798 -4.265 -4.994 1.00 73.88 118 PHE A C 1
ATOM 1024 O O . PHE A 1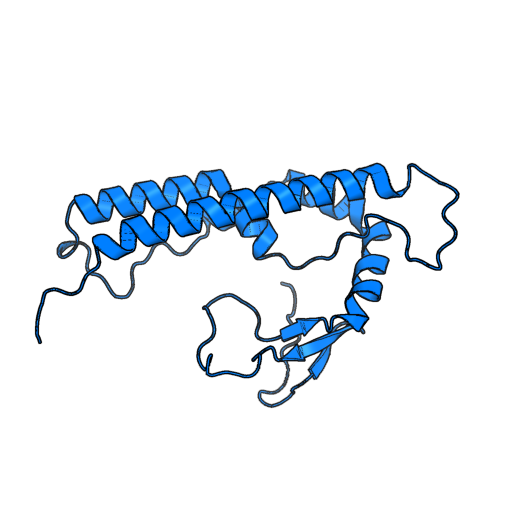 118 ? 5.962 -3.317 -4.213 1.00 73.88 118 PHE A O 1
ATOM 1031 N N . THR A 1 119 ? 6.771 -4.761 -5.753 1.00 83.44 119 THR A N 1
ATOM 1032 C CA . THR A 1 119 ? 8.145 -4.253 -5.778 1.00 83.44 119 THR A CA 1
ATOM 1033 C C . THR A 1 119 ? 8.323 -3.361 -7.000 1.00 83.44 119 THR A C 1
ATOM 1035 O O . THR A 1 119 ? 8.091 -3.799 -8.122 1.00 83.44 119 THR A O 1
ATOM 1038 N N . ILE A 1 120 ? 8.740 -2.113 -6.784 1.00 87.25 120 ILE A N 1
ATOM 1039 C CA . ILE A 1 120 ? 9.099 -1.182 -7.862 1.00 87.25 120 ILE A CA 1
ATOM 1040 C C . ILE A 1 120 ? 10.581 -1.374 -8.164 1.00 87.25 120 ILE A C 1
ATOM 1042 O O . ILE A 1 120 ? 11.399 -1.281 -7.246 1.00 87.25 120 ILE A O 1
ATOM 1046 N N . LYS A 1 121 ? 10.943 -1.599 -9.429 1.00 89.62 121 LYS A N 1
ATOM 1047 C CA . LYS A 1 121 ? 12.340 -1.491 -9.866 1.00 89.62 121 LYS A CA 1
ATOM 1048 C C . LYS A 1 121 ? 12.626 -0.035 -10.198 1.00 89.62 121 LYS A C 1
ATOM 1050 O O . LYS A 1 121 ? 12.082 0.489 -11.156 1.00 89.62 121 LYS A O 1
ATOM 1055 N N . TYR A 1 122 ? 13.430 0.618 -9.367 1.00 87.81 122 TYR A N 1
ATOM 1056 C CA . TYR A 1 122 ? 13.675 2.063 -9.443 1.00 87.81 122 TYR A CA 1
ATOM 1057 C C . TYR A 1 122 ? 15.147 2.440 -9.657 1.00 87.81 122 TYR A C 1
ATOM 1059 O O . TYR A 1 122 ? 15.486 3.620 -9.639 1.00 87.81 122 TYR A O 1
ATOM 1067 N N . LYS A 1 123 ? 16.021 1.442 -9.790 1.00 86.06 123 LYS A N 1
ATOM 1068 C CA . LYS A 1 123 ? 17.452 1.584 -10.064 1.00 86.06 123 LYS A CA 1
ATOM 1069 C C . LYS A 1 123 ? 17.980 0.282 -10.682 1.00 86.06 123 LYS A C 1
ATOM 1071 O O . LYS A 1 123 ? 17.350 -0.761 -10.446 1.00 86.06 123 LYS A O 1
ATOM 1076 N N . PRO A 1 124 ? 19.105 0.318 -11.413 1.00 85.06 124 PRO A N 1
ATOM 1077 C CA . PRO A 1 124 ? 19.750 -0.894 -11.903 1.00 85.06 124 PRO A CA 1
ATOM 1078 C C . PRO A 1 124 ? 20.225 -1.787 -10.750 1.00 85.06 124 PRO A C 1
ATOM 1080 O O . PRO A 1 124 ? 20.483 -1.323 -9.628 1.00 85.06 124 PRO A O 1
ATOM 1083 N N . GLU A 1 125 ? 20.311 -3.091 -11.016 1.00 80.50 125 GLU A N 1
ATOM 1084 C CA . GLU A 1 125 ? 21.058 -4.000 -10.142 1.00 80.50 125 GLU A CA 1
ATOM 1085 C C . GLU A 1 125 ? 22.562 -3.688 -10.221 1.00 80.50 125 GLU A C 1
ATOM 1087 O O . GLU A 1 125 ? 23.025 -3.042 -11.155 1.00 80.50 125 GLU A O 1
ATOM 1092 N N . ARG A 1 126 ? 23.344 -4.122 -9.222 1.00 75.75 126 ARG A N 1
ATOM 1093 C CA . ARG A 1 126 ? 24.786 -3.812 -9.156 1.00 75.75 126 ARG A CA 1
ATOM 1094 C C . ARG A 1 126 ? 25.546 -4.256 -10.415 1.00 75.75 126 ARG A C 1
ATOM 1096 O O . ARG A 1 126 ? 26.506 -3.593 -10.784 1.00 75.75 126 ARG A O 1
ATOM 1103 N N . ASP A 1 127 ? 25.101 -5.350 -11.023 1.00 79.94 127 ASP A N 1
ATOM 1104 C CA . ASP A 1 127 ? 25.761 -6.000 -12.156 1.00 79.94 127 ASP A CA 1
ATOM 1105 C C . ASP A 1 127 ? 25.024 -5.732 -13.487 1.00 79.94 127 ASP A C 1
ATOM 1107 O O . ASP A 1 127 ? 25.316 -6.367 -14.496 1.00 79.94 127 ASP A O 1
ATOM 1111 N N . GLU A 1 128 ? 24.039 -4.824 -13.495 1.00 79.06 128 GLU A N 1
ATOM 1112 C CA . GLU A 1 128 ? 23.353 -4.382 -14.712 1.00 79.06 128 GLU A CA 1
ATOM 1113 C C . GLU A 1 128 ? 24.059 -3.147 -15.284 1.00 79.06 128 GLU A C 1
ATOM 1115 O O . GLU A 1 128 ? 24.129 -2.109 -14.625 1.00 79.06 128 GLU A O 1
ATOM 1120 N N . GLU A 1 129 ? 24.548 -3.247 -16.522 1.00 73.94 129 GLU A N 1
ATOM 1121 C CA . GLU A 1 129 ? 24.949 -2.074 -17.303 1.00 73.94 129 GLU A CA 1
ATOM 1122 C C . GLU A 1 129 ? 23.707 -1.215 -17.587 1.00 73.94 129 GLU A C 1
ATOM 1124 O O . GLU A 1 129 ? 22.669 -1.715 -18.037 1.00 73.94 129 GLU A O 1
ATOM 1129 N N . ASP A 1 130 ? 23.793 0.076 -17.271 1.00 72.88 130 ASP A N 1
ATOM 1130 C CA . ASP A 1 130 ? 22.682 1.016 -17.406 1.00 72.88 130 ASP A CA 1
ATOM 1131 C C . ASP A 1 130 ? 23.182 2.332 -18.002 1.00 72.88 130 ASP A C 1
ATOM 1133 O O . ASP A 1 130 ? 23.543 3.268 -17.292 1.00 72.88 130 ASP A O 1
ATOM 1137 N N . ASP A 1 131 ? 23.217 2.378 -19.333 1.00 72.81 131 ASP A N 1
ATOM 1138 C CA . ASP A 1 131 ? 23.638 3.560 -20.095 1.00 72.81 131 ASP A CA 1
ATOM 1139 C C . ASP A 1 131 ? 22.526 4.620 -20.211 1.00 72.81 131 ASP A C 1
ATOM 1141 O O . ASP A 1 131 ? 22.772 5.752 -20.630 1.00 72.81 131 ASP A O 1
ATOM 1145 N N . ASP A 1 132 ? 21.292 4.268 -19.833 1.00 80.94 132 ASP A N 1
ATOM 1146 C CA . ASP A 1 132 ? 20.130 5.155 -19.860 1.00 80.94 132 ASP A CA 1
ATOM 1147 C C . ASP A 1 132 ? 19.822 5.692 -18.456 1.00 80.94 132 ASP A C 1
ATOM 1149 O O . ASP A 1 132 ? 19.140 5.059 -17.646 1.00 80.94 132 ASP A O 1
ATOM 1153 N N . LEU A 1 133 ? 20.308 6.907 -18.192 1.00 70.19 133 LEU A N 1
ATOM 1154 C CA . LEU A 1 133 ? 20.119 7.615 -16.924 1.00 70.19 133 LEU A CA 1
ATOM 1155 C C . LEU A 1 133 ? 18.640 7.893 -16.588 1.00 70.19 133 LEU A C 1
ATOM 1157 O O . LEU A 1 133 ? 18.312 8.085 -15.414 1.00 70.19 133 LEU A O 1
ATOM 1161 N N . ASP A 1 134 ? 17.745 7.902 -17.581 1.00 83.38 134 ASP A N 1
ATOM 1162 C CA . ASP A 1 134 ? 16.338 8.278 -17.411 1.00 83.38 134 ASP A CA 1
ATOM 1163 C C . ASP A 1 134 ? 15.388 7.080 -17.311 1.00 83.38 134 ASP A C 1
ATOM 1165 O O . ASP A 1 134 ? 14.242 7.239 -16.865 1.00 83.38 134 ASP A O 1
ATOM 1169 N N . LYS A 1 135 ? 15.866 5.874 -17.632 1.00 84.00 135 LYS A N 1
ATOM 1170 C CA . LYS A 1 135 ? 15.107 4.613 -17.652 1.00 84.00 135 LYS A CA 1
ATOM 1171 C C . LYS A 1 135 ? 14.241 4.368 -16.420 1.00 84.00 135 LYS A C 1
ATOM 1173 O O . LYS A 1 135 ? 13.128 3.861 -16.531 1.00 84.00 135 LYS A O 1
ATOM 1178 N N . TYR A 1 136 ? 14.738 4.723 -15.234 1.00 88.69 136 TYR A N 1
ATOM 1179 C CA . TYR A 1 136 ? 14.029 4.521 -13.967 1.00 88.69 136 TYR A CA 1
ATOM 1180 C C . TYR A 1 136 ? 13.488 5.813 -13.346 1.00 88.69 136 TYR A C 1
ATOM 1182 O O . TYR A 1 136 ? 13.012 5.780 -12.213 1.00 88.69 136 TYR A O 1
ATOM 1190 N N . SER A 1 137 ? 13.530 6.952 -14.039 1.00 89.50 137 SER A N 1
ATOM 1191 C CA . SER A 1 137 ? 13.132 8.258 -13.487 1.00 89.50 137 SER A CA 1
ATOM 1192 C C . SER A 1 137 ? 11.699 8.259 -12.921 1.00 89.50 137 SER A C 1
ATOM 1194 O O . SER A 1 137 ? 11.469 8.690 -11.783 1.00 89.50 137 SER A O 1
ATOM 1196 N N . VAL A 1 138 ? 10.744 7.696 -13.669 1.00 91.31 138 VAL A N 1
ATOM 1197 C CA . VAL A 1 138 ? 9.334 7.547 -13.269 1.00 91.31 138 VAL A CA 1
ATOM 1198 C C . VAL A 1 138 ? 9.208 6.617 -12.064 1.00 91.31 138 VAL A C 1
ATOM 1200 O O . VAL A 1 138 ? 8.642 6.999 -11.035 1.00 91.31 138 VAL A O 1
ATOM 1203 N N . SER A 1 139 ? 9.805 5.429 -12.150 1.00 91.75 139 SER A N 1
ATOM 1204 C CA . SER A 1 139 ? 9.820 4.435 -11.077 1.00 91.75 139 SER A CA 1
ATOM 1205 C C . SER A 1 139 ? 10.452 4.972 -9.787 1.00 91.75 139 SER A C 1
ATOM 1207 O O . SER A 1 139 ? 9.934 4.747 -8.693 1.00 91.75 139 SER A O 1
ATOM 1209 N N . ALA A 1 140 ? 11.544 5.729 -9.891 1.00 91.56 140 ALA A N 1
ATOM 1210 C CA . ALA A 1 140 ? 12.253 6.343 -8.773 1.00 91.56 140 ALA A CA 1
ATOM 1211 C C . ALA A 1 140 ? 11.460 7.473 -8.127 1.00 91.56 140 ALA A C 1
ATOM 1213 O O . ALA A 1 140 ? 11.496 7.633 -6.904 1.00 91.56 140 ALA A O 1
ATOM 1214 N N . LYS A 1 141 ? 10.727 8.261 -8.916 1.00 93.3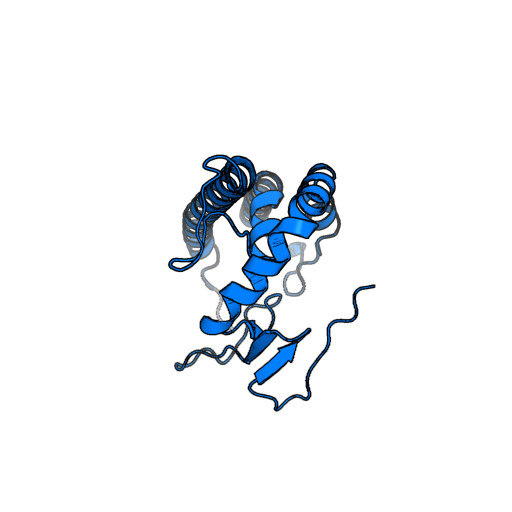1 141 LYS A N 1
ATOM 1215 C CA . LYS A 1 141 ? 9.775 9.236 -8.378 1.00 93.31 141 LYS A CA 1
ATOM 1216 C C . LYS A 1 141 ? 8.656 8.526 -7.615 1.00 93.31 141 LYS A C 1
ATOM 1218 O O . LYS A 1 141 ? 8.437 8.827 -6.444 1.00 93.31 141 LYS A O 1
ATOM 1223 N N . LEU A 1 142 ? 8.019 7.536 -8.237 1.00 91.50 142 LEU A N 1
ATOM 1224 C CA . LEU A 1 142 ? 6.928 6.770 -7.637 1.00 91.50 142 LEU A CA 1
ATOM 1225 C C . LEU A 1 142 ? 7.353 6.071 -6.336 1.00 91.50 142 LEU A C 1
ATOM 1227 O O . LEU A 1 142 ? 6.626 6.109 -5.343 1.00 91.50 142 LEU A O 1
ATOM 1231 N N . TYR A 1 143 ? 8.543 5.466 -6.323 1.00 90.44 143 TYR A N 1
ATOM 1232 C CA . TYR A 1 143 ? 9.115 4.830 -5.139 1.00 90.44 143 TYR A CA 1
ATOM 1233 C C . TYR A 1 143 ? 9.299 5.826 -3.986 1.00 90.44 143 TYR A C 1
ATOM 1235 O O . TYR A 1 143 ? 8.869 5.551 -2.866 1.00 90.44 143 TYR A O 1
ATOM 1243 N N . ARG A 1 144 ? 9.888 7.000 -4.256 1.00 92.56 144 ARG A N 1
ATOM 1244 C CA . ARG A 1 144 ? 10.101 8.048 -3.243 1.00 92.56 144 ARG A CA 1
ATOM 1245 C C . ARG A 1 144 ? 8.788 8.578 -2.679 1.00 92.56 144 ARG A C 1
ATOM 1247 O O . ARG A 1 144 ? 8.652 8.699 -1.467 1.00 92.56 144 ARG A O 1
ATOM 1254 N N . GLU A 1 145 ? 7.820 8.857 -3.545 1.00 92.38 145 GLU A N 1
ATOM 1255 C CA . GLU A 1 145 ? 6.499 9.331 -3.133 1.00 92.38 145 GLU A CA 1
ATOM 1256 C C . GLU A 1 145 ? 5.779 8.314 -2.237 1.00 92.38 145 GLU A C 1
ATOM 1258 O O . GLU A 1 145 ? 5.211 8.685 -1.208 1.00 92.38 145 GLU A O 1
ATOM 1263 N N . ARG A 1 146 ? 5.845 7.023 -2.590 1.00 89.75 146 ARG A N 1
ATOM 1264 C CA . ARG A 1 146 ? 5.292 5.935 -1.773 1.00 89.75 146 ARG A CA 1
ATOM 1265 C C . ARG A 1 146 ? 5.988 5.844 -0.416 1.00 89.75 146 ARG A C 1
ATOM 1267 O O . ARG A 1 146 ? 5.313 5.782 0.608 1.00 89.75 146 ARG A O 1
ATOM 1274 N N . ALA A 1 147 ? 7.321 5.874 -0.396 1.00 88.06 147 ALA A N 1
ATOM 1275 C CA . ALA A 1 147 ? 8.099 5.815 0.839 1.00 88.06 147 ALA A CA 1
ATOM 1276 C C . ALA A 1 147 ? 7.771 6.986 1.783 1.00 88.06 147 ALA A C 1
ATOM 1278 O O . ALA A 1 147 ? 7.520 6.765 2.966 1.00 88.06 147 ALA A O 1
ATOM 1279 N N . ALA A 1 148 ? 7.681 8.209 1.250 1.00 89.62 148 ALA A N 1
ATOM 1280 C CA . ALA A 1 148 ? 7.334 9.398 2.026 1.00 89.62 148 ALA A CA 1
ATOM 1281 C C . ALA A 1 148 ? 5.919 9.313 2.627 1.00 89.62 148 ALA A C 1
ATOM 1283 O O . ALA A 1 148 ? 5.723 9.628 3.802 1.00 89.62 148 ALA A O 1
ATOM 1284 N N . ARG A 1 149 ? 4.931 8.836 1.853 1.00 89.56 149 ARG A N 1
ATOM 1285 C CA . ARG A 1 149 ? 3.566 8.606 2.358 1.00 89.56 149 ARG A CA 1
ATOM 1286 C C . ARG A 1 149 ? 3.535 7.563 3.473 1.00 89.56 149 ARG A C 1
ATOM 1288 O O . ARG A 1 149 ? 2.885 7.791 4.490 1.00 89.56 149 ARG A O 1
ATOM 1295 N N . HIS A 1 150 ? 4.242 6.446 3.297 1.00 85.31 150 HIS A N 1
ATOM 1296 C CA . HIS A 1 150 ? 4.326 5.390 4.307 1.00 85.31 150 HIS A CA 1
ATOM 1297 C C . HIS A 1 150 ? 4.939 5.907 5.618 1.00 85.31 150 HIS A C 1
ATOM 1299 O O . HIS A 1 150 ? 4.372 5.691 6.687 1.00 85.31 150 HIS A O 1
ATOM 1305 N N . GLU A 1 151 ? 6.065 6.623 5.544 1.00 84.31 151 GLU A N 1
ATOM 1306 C CA . GLU A 1 151 ? 6.736 7.186 6.723 1.00 84.31 151 GLU A CA 1
ATOM 1307 C C . GLU A 1 151 ? 5.854 8.217 7.441 1.00 84.31 151 GLU A C 1
ATOM 1309 O O . GLU A 1 151 ? 5.744 8.206 8.670 1.00 84.31 151 GLU A O 1
ATOM 1314 N N . SER A 1 152 ? 5.196 9.095 6.676 1.00 82.94 152 SER A N 1
ATOM 1315 C CA . SER A 1 152 ? 4.280 10.095 7.221 1.00 82.94 152 SER A CA 1
ATOM 1316 C C . SER A 1 152 ? 3.153 9.436 8.007 1.00 82.94 152 SER A C 1
ATOM 1318 O O . SER A 1 152 ? 2.962 9.788 9.167 1.00 82.94 152 SER A O 1
ATOM 1320 N N . VAL A 1 153 ? 2.458 8.461 7.412 1.00 84.88 153 VAL A N 1
ATOM 1321 C CA . VAL A 1 153 ? 1.315 7.799 8.054 1.00 84.88 153 VAL A CA 1
ATOM 1322 C C . VAL A 1 153 ? 1.735 6.956 9.249 1.00 84.88 153 VAL A C 1
ATOM 1324 O O . VAL A 1 153 ? 1.021 6.959 10.249 1.00 84.88 153 VAL A O 1
ATOM 1327 N N . GLY A 1 154 ? 2.885 6.276 9.181 1.00 77.50 154 GLY A N 1
ATOM 1328 C CA . GLY A 1 154 ? 3.412 5.491 10.298 1.00 77.50 154 GLY A CA 1
ATOM 1329 C C . GLY A 1 154 ? 3.606 6.337 11.558 1.00 77.50 154 GLY A C 1
ATOM 1330 O O . GLY A 1 154 ? 3.071 5.999 12.613 1.00 77.50 154 GLY A O 1
ATOM 1331 N N . ARG A 1 155 ? 4.282 7.489 11.433 1.00 75.38 155 ARG A N 1
ATOM 1332 C CA . ARG A 1 155 ? 4.538 8.394 12.568 1.00 75.38 155 ARG A CA 1
ATOM 1333 C C . ARG A 1 155 ? 3.258 8.973 13.172 1.00 75.38 155 ARG A C 1
ATOM 1335 O O . ARG A 1 155 ? 3.103 8.977 14.393 1.00 75.38 155 ARG A O 1
ATOM 1342 N N . SER A 1 156 ? 2.332 9.463 12.345 1.00 78.12 156 SER A N 1
ATOM 1343 C CA . SER A 1 156 ? 1.089 10.061 12.852 1.00 78.12 156 SER A CA 1
ATOM 1344 C C . SER A 1 156 ? 0.097 9.026 13.379 1.00 78.12 156 SER A C 1
ATOM 1346 O O . SER A 1 156 ? -0.616 9.318 14.336 1.00 78.12 156 SER A O 1
ATOM 1348 N N . MET A 1 157 ? 0.079 7.806 12.833 1.00 77.25 157 MET A N 1
ATOM 1349 C CA . MET A 1 157 ? -0.733 6.714 13.377 1.00 77.25 157 MET A CA 1
ATOM 1350 C C . MET A 1 157 ? -0.259 6.311 14.775 1.00 77.25 157 MET A C 1
ATOM 1352 O O . MET A 1 157 ? -1.071 6.195 15.687 1.00 77.25 157 MET A O 1
ATOM 1356 N N . GLU A 1 158 ? 1.051 6.158 14.975 1.00 71.81 158 GLU A N 1
ATOM 1357 C CA . GLU A 1 158 ? 1.627 5.826 16.283 1.00 71.81 158 GLU A CA 1
ATOM 1358 C C . GLU A 1 158 ? 1.314 6.900 17.341 1.00 71.81 158 GLU A C 1
ATOM 1360 O O . GLU A 1 158 ? 1.014 6.592 18.495 1.00 71.81 158 GLU A O 1
ATOM 1365 N N . ALA A 1 159 ? 1.349 8.180 16.960 1.00 75.94 159 ALA A N 1
ATOM 1366 C CA . ALA A 1 159 ? 0.943 9.276 17.838 1.00 75.94 159 ALA A CA 1
ATOM 1367 C C . ALA A 1 159 ? -0.549 9.198 18.216 1.00 75.94 159 ALA A C 1
ATOM 1369 O O . ALA A 1 159 ? -0.895 9.358 19.387 1.00 75.94 159 ALA A O 1
ATOM 1370 N N . ARG A 1 160 ? -1.428 8.899 17.249 1.00 74.56 160 ARG A N 1
ATOM 1371 C CA . ARG A 1 160 ? -2.875 8.750 17.481 1.00 74.56 160 ARG A CA 1
ATOM 1372 C C . ARG A 1 160 ? -3.202 7.547 18.365 1.00 74.56 160 ARG A C 1
ATOM 1374 O O . ARG A 1 160 ? -3.972 7.699 19.303 1.00 74.56 160 ARG A O 1
ATOM 1381 N N . ILE A 1 161 ? -2.568 6.393 18.140 1.00 72.38 161 ILE A N 1
ATOM 1382 C CA . ILE A 1 161 ? -2.749 5.195 18.980 1.00 72.38 161 ILE A CA 1
ATOM 1383 C C . ILE A 1 161 ? -2.363 5.487 20.434 1.00 72.38 161 ILE A C 1
ATOM 1385 O O . ILE A 1 161 ? -3.100 5.119 21.343 1.00 72.38 161 ILE A O 1
ATOM 1389 N N . ARG A 1 162 ? -1.250 6.196 20.668 1.00 72.31 162 ARG A N 1
ATOM 1390 C CA . ARG A 1 162 ? -0.844 6.606 22.023 1.00 72.31 162 ARG A CA 1
ATOM 1391 C C . ARG A 1 162 ? -1.871 7.516 22.700 1.00 72.31 162 ARG A C 1
ATOM 1393 O O . ARG A 1 162 ? -2.130 7.331 23.882 1.00 72.31 162 ARG A O 1
ATOM 1400 N N . LYS A 1 163 ? -2.474 8.450 21.954 1.00 68.81 163 LYS A N 1
ATOM 1401 C CA . LYS A 1 163 ? -3.568 9.311 22.439 1.00 68.81 163 LYS A CA 1
ATOM 1402 C C . LYS A 1 163 ? -4.833 8.501 22.751 1.00 68.81 163 LYS A C 1
ATOM 1404 O O . LYS A 1 163 ? -5.504 8.797 23.722 1.00 68.81 163 LYS A O 1
ATOM 1409 N N . SER A 1 164 ? -5.166 7.482 21.962 1.00 61.97 164 SER A N 1
ATOM 1410 C CA . SER A 1 164 ? -6.352 6.642 22.197 1.00 61.97 164 SER A CA 1
ATOM 1411 C C . SER A 1 164 ? -6.167 5.650 23.349 1.00 61.97 164 SER A C 1
ATOM 1413 O O . SER A 1 164 ? -7.105 5.396 24.096 1.00 61.97 164 SER A O 1
ATOM 1415 N N . ALA A 1 165 ? -4.958 5.116 23.545 1.00 59.94 165 ALA A N 1
ATOM 1416 C CA . ALA A 1 165 ? -4.656 4.175 24.626 1.00 59.94 165 ALA A CA 1
ATOM 1417 C C . ALA A 1 165 ? -4.864 4.775 26.030 1.00 59.94 165 ALA A C 1
ATOM 1419 O O . ALA A 1 165 ? -5.136 4.035 26.971 1.00 59.94 165 ALA A O 1
ATOM 1420 N N . THR A 1 166 ? -4.795 6.102 26.178 1.00 56.62 166 THR A N 1
ATOM 1421 C CA . THR A 1 166 ? -5.136 6.781 27.438 1.00 56.62 166 THR A CA 1
ATOM 1422 C C . THR A 1 166 ? -6.641 6.837 27.719 1.00 56.62 166 THR A C 1
ATOM 1424 O O . THR A 1 166 ? -7.011 6.966 28.880 1.00 56.62 166 THR A O 1
ATOM 1427 N N . PHE A 1 167 ? -7.498 6.702 26.699 1.00 51.59 167 PHE A N 1
ATOM 1428 C CA . PHE A 1 167 ? -8.962 6.714 26.847 1.00 51.59 167 PHE A CA 1
ATOM 1429 C C . PHE A 1 167 ? -9.560 5.318 27.068 1.00 51.59 167 PHE A C 1
ATOM 1431 O O . PHE A 1 167 ? -10.599 5.189 27.701 1.00 51.59 167 PHE A O 1
ATOM 1438 N N . ILE A 1 168 ? -8.895 4.260 26.591 1.00 51.78 168 ILE A N 1
ATOM 1439 C CA . ILE A 1 168 ? -9.394 2.869 26.632 1.00 51.78 168 ILE A CA 1
ATOM 1440 C C . ILE A 1 168 ? -8.756 2.085 27.803 1.00 51.78 168 ILE A C 1
ATOM 1442 O O . ILE A 1 168 ? -8.534 0.878 27.723 1.00 51.78 168 ILE A O 1
ATOM 1446 N N . SER A 1 169 ? -8.408 2.756 28.906 1.00 41.38 169 SER A N 1
ATOM 1447 C CA . SER A 1 169 ? -7.938 2.047 30.104 1.00 41.38 169 SER A CA 1
ATOM 1448 C C . SER A 1 169 ? -9.120 1.311 30.755 1.00 41.38 169 SER A C 1
ATOM 1450 O O . SER A 1 169 ? -10.142 1.944 31.031 1.00 41.38 169 SER A O 1
ATOM 1452 N N . PRO A 1 170 ? -9.034 -0.007 31.013 1.00 44.78 170 PRO A N 1
ATOM 1453 C CA . PRO A 1 170 ? -10.135 -0.765 31.586 1.00 44.78 170 PRO A CA 1
ATOM 1454 C C . PRO A 1 170 ? -10.241 -0.473 33.085 1.00 44.78 170 PRO A C 1
ATOM 1456 O O . PRO A 1 170 ? -9.684 -1.183 33.918 1.00 44.78 170 PRO A O 1
ATOM 1459 N N . THR A 1 171 ? -10.981 0.566 33.459 1.00 45.72 171 THR A N 1
ATOM 1460 C CA . THR A 1 171 ? -11.532 0.684 34.813 1.00 45.72 171 TH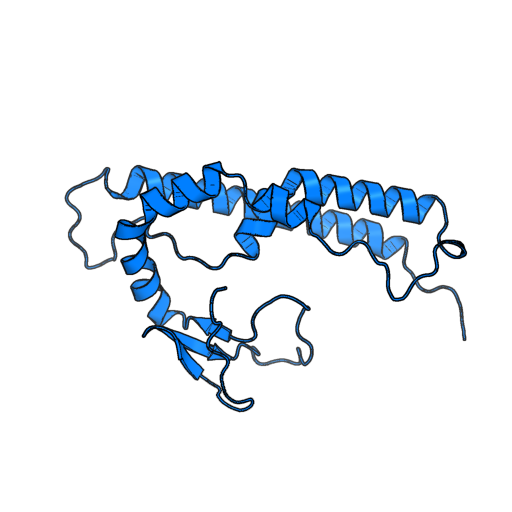R A CA 1
ATOM 1461 C C . THR A 1 171 ? -12.957 0.151 34.822 1.00 45.72 171 THR A C 1
ATOM 1463 O O . THR A 1 171 ? -13.912 0.919 34.767 1.00 45.72 171 THR A O 1
ATOM 1466 N N . SER A 1 172 ? -13.109 -1.172 34.880 1.00 30.69 172 SER A N 1
ATOM 1467 C CA . SER A 1 172 ? -14.281 -1.837 35.470 1.00 30.69 172 SER A CA 1
ATOM 1468 C C . SER A 1 172 ? -13.924 -3.291 35.806 1.00 30.69 172 SER A C 1
ATOM 1470 O O . SER A 1 172 ? -13.487 -4.015 34.909 1.00 30.69 172 SER A O 1
ATOM 1472 N N . PRO A 1 173 ? -14.042 -3.721 37.076 1.00 40.69 173 PRO A N 1
ATOM 1473 C CA . PRO A 1 173 ? -13.849 -5.115 37.452 1.00 40.69 173 PRO A CA 1
ATOM 1474 C C . PRO A 1 173 ? -15.056 -5.964 37.023 1.00 40.69 173 PRO A C 1
ATOM 1476 O O . PRO A 1 173 ? -16.175 -5.456 36.941 1.00 40.69 173 PRO A O 1
ATOM 1479 N N . LEU A 1 174 ? -14.785 -7.242 36.737 1.00 36.31 174 LEU A N 1
ATOM 1480 C CA . LEU A 1 174 ? -15.785 -8.307 36.587 1.00 36.31 174 LEU A CA 1
ATOM 1481 C C . LEU A 1 174 ? -16.639 -8.463 37.851 1.00 36.31 174 LEU A C 1
ATOM 1483 O O . LEU A 1 174 ? -16.075 -8.293 38.958 1.00 36.31 174 LEU A O 1
#

pLDDT: mean 76.97, std 16.48, range [30.69, 95.5]

Organism: NCBI:txid53985

Sequence (174 aa):
MAMIEVPDPNILSWRRHGILTQYTPRKGDHEYQTPGFPDYSPQKTEIRYLAQRWTPFEGTYIAFRAKKPWKTMFRSRVKELYFHRRADLDAEVWDMLDEYLEYVRDHAEAFWEVLHWFTIKYKPERDEEDDDLDKYSVSAKLYRERAARHESVGRSMEARIRKSATFISPTSPL

Foldseek 3Di:
DDDDPDDDPPDQWDQDVHFIKGQDDDPDDCPDDDPQADRIDGDPVRLVVLQVVALVCVVVVVVVCVVVVLQVVLVPDDPDDVPDDPVRDDPVNVVLVVVVSVLCNVLSSLVVLVSDDGRHNQDDDPPDDDPDPCSRVSSVVVVVVSVVSNVVCVVVVVVSVVVVVVVPDDPDDD

Radius of gyration: 20.42 Å; chains: 1; bounding box: 51×39×58 Å